Protein AF-A0A930LD08-F1 (afdb_monomer_lite)

pLDDT: mean 80.78, std 18.03, range [32.75, 96.81]

Radius of gyration: 16.91 Å; chains: 1; bounding box: 44×35×48 Å

Sequence (164 aa):
MNSETHTILAQTRLRTCPTPELQYHWDKTQRFLEGVLHMRSVDIFPVAYWAWNTSLWIKGAEDDWTRQLHERSGVLVAPDDGTIVGYTTCIPINPVNLASGAQWSGSILRPNTSEAYGLDPNKPISVGDGYWFAHPAIMHGQQIAHVRYVSVGMGHAPRSNRAR

Foldseek 3Di:
DDPVVVVVVVLVCCLVPNDPLLVLLQVLQCCCLCVPLVLPPADSSVRSVLLSVLVVQLVPDPDPVSNVFSQFKWFWAASPHRDGLFIKTWDFPDPDPVPPDTHTDAIWTQLVSCVVLVHHSVDTHHQGNWRWGFDCSGPNRDIIGIGGSCRRNDDDPPPPCPDD

Organism: NCBI:txid43675

Structure (mmCIF, N/CA/C/O backbone):
data_AF-A0A930LD08-F1
#
_entry.id   AF-A0A930LD08-F1
#
loop_
_atom_site.group_PDB
_atom_site.id
_atom_site.type_symbol
_atom_site.label_atom_id
_atom_site.label_alt_id
_atom_site.label_comp_id
_atom_site.label_asym_id
_atom_site.label_entity_id
_atom_site.label_seq_id
_atom_site.pdbx_PDB_ins_code
_atom_site.Cartn_x
_atom_site.Cartn_y
_atom_site.Cartn_z
_atom_site.occupancy
_atom_site.B_iso_or_equiv
_atom_site.auth_seq_id
_atom_site.auth_comp_id
_atom_site.auth_asym_id
_atom_site.auth_atom_id
_atom_site.pdbx_PDB_model_num
ATOM 1 N N . MET A 1 1 ? 14.955 -22.413 20.969 1.00 46.69 1 MET A N 1
ATOM 2 C CA . MET A 1 1 ? 14.437 -21.028 21.005 1.00 46.69 1 MET A CA 1
ATOM 3 C C . MET A 1 1 ? 13.857 -20.738 19.631 1.00 46.69 1 MET A C 1
ATOM 5 O O . MET A 1 1 ? 14.590 -20.860 18.660 1.00 46.69 1 MET A O 1
ATOM 9 N N . ASN A 1 2 ? 12.542 -20.514 19.548 1.00 43.66 2 ASN A N 1
ATOM 10 C CA . ASN A 1 2 ? 11.793 -20.454 18.287 1.00 43.66 2 ASN A CA 1
ATOM 11 C C . ASN A 1 2 ? 12.040 -19.142 17.532 1.00 43.66 2 ASN A C 1
ATOM 13 O O . ASN A 1 2 ? 12.043 -18.066 18.134 1.00 43.66 2 ASN A O 1
ATOM 17 N N . SER A 1 3 ? 12.162 -19.232 16.204 1.00 51.44 3 SER A N 1
ATOM 18 C CA . SER A 1 3 ? 12.276 -18.086 15.289 1.00 51.44 3 SER A CA 1
ATOM 19 C C . SER A 1 3 ? 11.138 -17.068 15.448 1.00 51.44 3 SER A C 1
ATOM 21 O O . SER A 1 3 ? 11.351 -15.875 15.263 1.00 51.44 3 SER A O 1
ATOM 23 N N . GLU A 1 4 ? 9.950 -17.507 15.867 1.00 48.47 4 GLU A N 1
ATOM 24 C CA . GLU A 1 4 ? 8.786 -16.645 16.120 1.00 48.47 4 GLU A CA 1
ATOM 25 C C . GLU A 1 4 ? 9.034 -15.621 17.238 1.00 48.47 4 GLU A C 1
ATOM 27 O O . GLU A 1 4 ? 8.667 -14.454 17.109 1.00 48.47 4 GLU A O 1
ATOM 32 N N . THR A 1 5 ? 9.729 -16.010 18.312 1.00 47.19 5 THR A N 1
ATOM 33 C CA . THR A 1 5 ? 10.029 -15.113 19.440 1.00 47.19 5 THR A CA 1
ATOM 34 C C . THR A 1 5 ? 11.038 -14.031 19.044 1.00 47.19 5 THR A C 1
ATOM 36 O O . THR A 1 5 ? 10.924 -12.886 19.481 1.00 47.19 5 THR A O 1
ATOM 39 N N . HIS A 1 6 ? 11.997 -14.364 18.172 1.00 54.03 6 HIS A N 1
ATOM 40 C CA . HIS A 1 6 ? 12.949 -13.398 17.615 1.00 54.03 6 HIS A CA 1
ATOM 41 C C . HIS A 1 6 ? 12.258 -12.380 16.700 1.00 54.03 6 HIS A C 1
ATOM 43 O O . HIS A 1 6 ? 12.549 -11.188 16.792 1.00 54.03 6 HIS A O 1
ATOM 49 N N . THR A 1 7 ? 11.311 -12.825 15.871 1.00 58.16 7 THR A N 1
ATOM 50 C CA . THR A 1 7 ? 10.532 -11.951 14.982 1.00 58.16 7 THR A CA 1
ATOM 51 C C . THR A 1 7 ? 9.652 -10.982 15.771 1.00 58.16 7 THR A C 1
ATOM 53 O O . THR A 1 7 ? 9.674 -9.785 15.492 1.00 58.16 7 THR A O 1
ATOM 56 N N . ILE A 1 8 ? 8.953 -11.457 16.809 1.00 57.09 8 ILE A N 1
ATOM 57 C CA . ILE A 1 8 ? 8.099 -10.608 17.658 1.00 57.09 8 ILE A CA 1
ATOM 58 C C . ILE A 1 8 ? 8.936 -9.574 18.423 1.00 57.09 8 ILE A C 1
ATOM 60 O O . ILE A 1 8 ? 8.572 -8.399 18.467 1.00 57.09 8 ILE A O 1
ATOM 64 N N . LEU A 1 9 ? 10.086 -9.963 18.987 1.00 54.44 9 LEU A N 1
ATOM 65 C CA . LEU A 1 9 ? 10.986 -9.031 19.677 1.00 54.44 9 LEU A CA 1
ATOM 66 C C . LEU A 1 9 ? 11.603 -8.000 18.722 1.00 54.44 9 LEU A C 1
ATOM 68 O O . LEU A 1 9 ? 11.722 -6.831 19.087 1.00 54.44 9 LEU A O 1
ATOM 72 N N . ALA A 1 10 ? 11.970 -8.401 17.503 1.00 58.47 10 ALA A N 1
ATOM 73 C CA . ALA A 1 10 ? 12.491 -7.489 16.487 1.00 58.47 10 ALA A CA 1
ATOM 74 C C . ALA A 1 10 ? 11.420 -6.496 16.005 1.00 58.47 10 ALA A C 1
ATOM 76 O O . ALA A 1 10 ? 11.690 -5.300 15.929 1.00 58.47 10 ALA A O 1
ATOM 77 N N . GLN A 1 11 ? 10.191 -6.961 15.760 1.00 56.94 11 GLN A N 1
ATOM 78 C CA . GLN A 1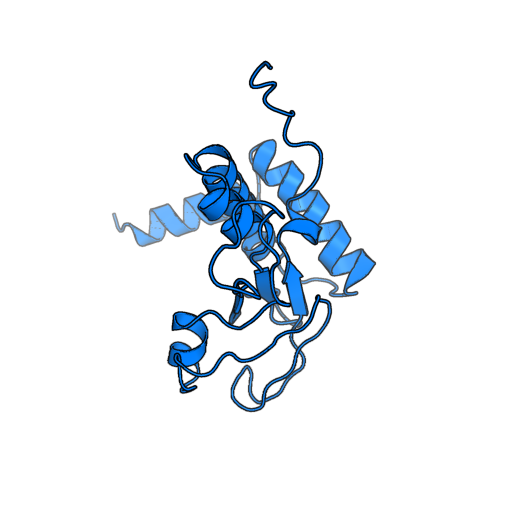 11 ? 9.054 -6.106 15.402 1.00 56.94 11 GLN A CA 1
ATOM 79 C C . GLN A 1 11 ? 8.681 -5.151 16.543 1.00 56.94 11 GLN A C 1
ATOM 81 O O . GLN A 1 11 ? 8.470 -3.965 16.307 1.00 56.94 11 GLN A O 1
ATOM 86 N N . THR A 1 12 ? 8.681 -5.631 17.790 1.00 59.81 12 THR A N 1
ATOM 87 C CA . THR A 1 12 ? 8.413 -4.798 18.973 1.00 59.81 12 THR A CA 1
ATOM 88 C C . THR A 1 12 ? 9.489 -3.725 19.147 1.00 59.81 12 THR A C 1
ATOM 90 O O . THR A 1 12 ? 9.159 -2.567 19.378 1.00 59.81 12 THR A O 1
ATOM 93 N N . ARG A 1 13 ? 10.773 -4.061 18.958 1.00 58.78 13 ARG A N 1
ATOM 94 C CA . ARG A 1 13 ? 11.873 -3.083 19.018 1.00 58.78 13 ARG A CA 1
ATOM 95 C C . ARG A 1 13 ? 11.812 -2.048 17.900 1.00 58.78 13 ARG A C 1
ATOM 97 O O . ARG A 1 13 ? 12.057 -0.879 18.167 1.00 58.78 13 ARG A O 1
ATOM 104 N N . LEU A 1 14 ? 11.467 -2.449 16.677 1.00 58.06 14 LEU A N 1
ATOM 105 C CA . LEU A 1 14 ? 11.297 -1.516 15.558 1.00 58.06 14 LEU A CA 1
ATOM 106 C C . LEU A 1 14 ? 10.087 -0.590 15.750 1.00 58.06 14 LEU A C 1
ATOM 108 O O . LEU A 1 14 ? 10.125 0.544 15.283 1.00 58.06 14 LEU A O 1
ATOM 112 N N . ARG A 1 15 ? 9.050 -1.044 16.467 1.00 63.22 15 ARG A N 1
ATOM 113 C CA . ARG A 1 15 ? 7.907 -0.215 16.882 1.00 63.22 15 ARG A CA 1
ATOM 114 C C . ARG A 1 15 ? 8.266 0.816 17.958 1.00 63.22 15 ARG A C 1
ATOM 116 O O . ARG A 1 15 ? 7.660 1.878 17.981 1.00 63.22 15 ARG A O 1
ATOM 123 N N . THR A 1 16 ? 9.222 0.526 18.846 1.00 56.31 16 THR A N 1
ATOM 124 C CA . THR A 1 16 ? 9.566 1.409 19.983 1.00 56.31 16 THR A CA 1
ATOM 125 C C . THR A 1 16 ? 10.838 2.238 19.783 1.00 56.31 16 THR A C 1
ATOM 127 O O . THR A 1 16 ? 11.020 3.245 20.462 1.00 56.31 16 THR A O 1
ATOM 130 N N . CYS A 1 17 ? 11.742 1.816 18.895 1.00 58.22 17 CYS A N 1
ATOM 131 C CA . CYS A 1 17 ? 13.017 2.474 18.589 1.00 58.22 17 CYS A CA 1
ATOM 132 C C . CYS A 1 17 ? 13.343 2.322 17.087 1.00 58.22 17 CYS A C 1
ATOM 134 O O . CYS A 1 17 ? 14.218 1.527 16.726 1.00 58.22 17 CYS A O 1
ATOM 136 N N . PRO A 1 18 ? 12.622 3.020 16.194 1.00 64.81 18 PRO A N 1
ATOM 137 C CA . PRO A 1 18 ? 12.862 2.923 14.758 1.00 64.81 18 PRO A CA 1
ATOM 138 C C . PRO A 1 18 ? 14.253 3.460 14.390 1.00 64.81 18 PRO A C 1
ATOM 140 O O . PRO A 1 18 ? 14.761 4.403 14.999 1.00 64.81 18 PRO A O 1
ATOM 143 N N . THR A 1 19 ? 14.881 2.874 13.365 1.00 75.56 19 THR A N 1
ATOM 144 C CA . THR A 1 19 ? 16.071 3.482 12.748 1.00 75.56 19 THR A CA 1
ATOM 145 C C . THR A 1 19 ? 15.699 4.843 12.142 1.00 75.56 19 THR A C 1
ATOM 147 O O . THR A 1 19 ? 14.522 5.058 11.843 1.00 75.56 19 THR A O 1
ATOM 150 N N . PRO A 1 20 ? 16.649 5.767 11.906 1.00 77.44 20 PRO A N 1
ATOM 151 C CA . PRO A 1 20 ? 16.337 7.068 11.305 1.00 77.44 20 PRO 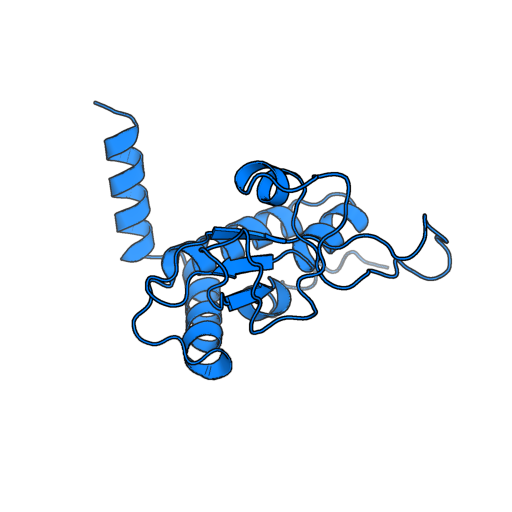A CA 1
ATOM 152 C C . PRO A 1 20 ? 15.557 6.966 9.984 1.00 77.44 20 PRO A C 1
ATOM 154 O O . PRO A 1 20 ? 14.631 7.739 9.741 1.00 77.44 20 PRO A O 1
ATOM 157 N N . GLU A 1 21 ? 15.876 5.977 9.145 1.00 73.62 21 GLU A N 1
ATOM 158 C CA . GLU A 1 21 ? 15.154 5.714 7.898 1.00 73.62 21 GLU A CA 1
ATOM 159 C C . GLU A 1 21 ? 13.722 5.239 8.157 1.00 73.62 21 GLU A C 1
ATOM 161 O O . GLU A 1 21 ? 12.798 5.691 7.483 1.00 73.62 21 GLU A O 1
ATOM 166 N N . LEU A 1 22 ? 13.515 4.356 9.139 1.00 83.12 22 LEU A N 1
ATOM 167 C CA . LEU A 1 22 ? 12.176 3.911 9.510 1.00 83.12 22 LEU A CA 1
ATOM 168 C C . LEU A 1 22 ? 11.369 5.050 10.149 1.00 83.12 22 LEU A C 1
ATOM 170 O O . LEU A 1 22 ? 10.187 5.168 9.847 1.00 83.12 22 LEU A O 1
ATOM 174 N N . GLN A 1 23 ? 11.994 5.926 10.945 1.00 87.12 23 GLN A N 1
ATOM 175 C CA . GLN A 1 23 ? 11.351 7.113 11.523 1.00 87.12 23 GLN A CA 1
ATOM 176 C C . GLN A 1 23 ? 10.872 8.076 10.431 1.00 87.12 23 GLN A C 1
ATOM 178 O 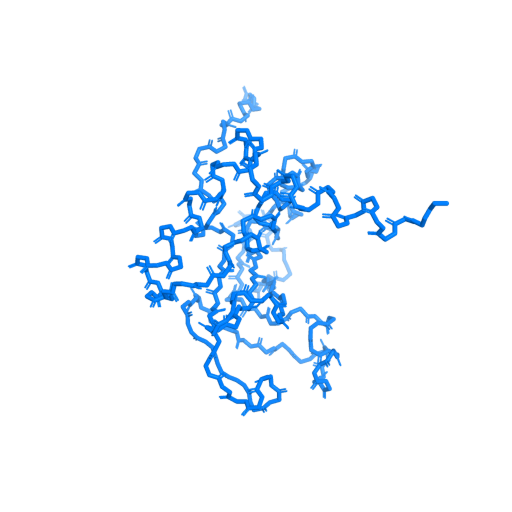O . GLN A 1 23 ? 9.746 8.559 10.483 1.00 87.12 23 GLN A O 1
ATOM 183 N N . TYR A 1 24 ? 11.681 8.299 9.391 1.00 87.94 24 TYR A N 1
ATOM 184 C CA . TYR A 1 24 ? 11.266 9.106 8.243 1.00 87.94 24 TYR A CA 1
ATOM 185 C C . TYR A 1 24 ? 9.978 8.567 7.595 1.00 87.94 24 TYR A C 1
ATOM 187 O O . TYR A 1 24 ? 9.040 9.322 7.326 1.00 87.94 24 TYR A O 1
ATOM 195 N N . HIS A 1 25 ? 9.914 7.252 7.361 1.00 90.06 25 HIS A N 1
ATOM 196 C CA . HIS A 1 25 ? 8.722 6.605 6.812 1.00 90.06 25 HIS A CA 1
ATOM 197 C C . HIS A 1 25 ? 7.559 6.577 7.808 1.00 90.06 25 HIS A C 1
ATOM 199 O O . HIS A 1 25 ? 6.406 6.689 7.392 1.00 90.06 25 HIS A O 1
ATOM 205 N N . TRP A 1 26 ? 7.845 6.482 9.105 1.00 90.81 26 TRP A N 1
ATOM 206 C CA . TRP A 1 26 ? 6.861 6.564 10.178 1.00 90.81 26 TRP A CA 1
ATOM 207 C C . TRP A 1 26 ? 6.140 7.910 10.168 1.00 90.81 26 TRP A C 1
ATOM 209 O O . TRP A 1 26 ? 4.923 7.939 10.004 1.00 90.81 26 TRP A O 1
ATOM 219 N N . ASP A 1 27 ? 6.877 9.020 10.230 1.00 90.44 27 ASP A N 1
ATOM 220 C CA . ASP A 1 27 ? 6.310 10.376 10.277 1.00 90.44 27 ASP A CA 1
ATOM 221 C C . ASP A 1 27 ? 5.482 10.686 9.023 1.00 90.44 27 ASP A C 1
ATOM 223 O O . ASP A 1 27 ? 4.397 11.276 9.082 1.00 90.44 27 ASP A O 1
ATOM 227 N N . LYS A 1 28 ? 5.980 10.257 7.857 1.00 91.50 28 LYS A N 1
ATOM 228 C CA . LYS A 1 28 ? 5.272 10.381 6.578 1.00 91.50 28 LYS A CA 1
ATOM 229 C C . LYS A 1 28 ? 3.980 9.578 6.562 1.00 91.50 28 LYS A C 1
ATOM 231 O O . LYS A 1 28 ? 2.952 10.094 6.122 1.00 91.50 28 LYS A O 1
ATOM 236 N N . THR A 1 29 ? 4.036 8.340 7.040 1.00 92.56 29 THR A N 1
ATOM 237 C CA . THR A 1 29 ? 2.869 7.462 7.115 1.00 92.56 29 THR A CA 1
ATOM 238 C C . THR A 1 29 ? 1.845 8.024 8.087 1.00 92.56 29 THR A C 1
ATOM 240 O O . THR A 1 29 ? 0.688 8.161 7.708 1.00 92.56 29 THR A O 1
ATOM 243 N N . GLN A 1 30 ? 2.266 8.446 9.281 1.00 91.81 30 GLN A N 1
ATOM 244 C CA . GLN A 1 30 ? 1.394 9.068 10.271 1.00 91.81 30 GLN A CA 1
ATOM 245 C C . GLN A 1 30 ? 0.664 10.277 9.685 1.00 91.81 30 GLN A C 1
ATOM 247 O O . GLN A 1 30 ? -0.565 10.336 9.697 1.00 91.81 30 GLN A O 1
ATOM 252 N N . ARG A 1 31 ? 1.410 11.213 9.085 1.00 91.50 31 ARG A N 1
ATOM 253 C CA . ARG A 1 31 ? 0.827 12.405 8.460 1.00 91.50 31 ARG A CA 1
ATOM 254 C C . ARG A 1 31 ? -0.184 12.053 7.371 1.00 91.50 31 ARG A C 1
ATOM 256 O O . ARG A 1 31 ? -1.177 12.761 7.222 1.00 91.50 31 ARG A O 1
ATOM 263 N N . PHE A 1 32 ? 0.070 11.008 6.588 1.00 92.19 32 PHE A N 1
ATOM 264 C CA . PHE A 1 32 ? -0.843 10.596 5.529 1.00 92.19 32 PHE A CA 1
ATOM 265 C C . PHE A 1 32 ? -2.094 9.907 6.086 1.00 92.19 32 PHE A C 1
ATOM 267 O O . PHE A 1 32 ? -3.203 10.326 5.764 1.00 92.19 32 PHE A O 1
ATOM 274 N N . LEU A 1 33 ? -1.938 8.901 6.948 1.00 91.94 33 LEU A N 1
ATOM 275 C CA . LEU A 1 33 ? -3.067 8.160 7.513 1.00 91.94 33 LEU A CA 1
ATOM 276 C C . LEU A 1 33 ? -3.965 9.071 8.359 1.00 91.94 33 LEU A C 1
ATOM 278 O O . LEU A 1 33 ? -5.167 9.139 8.117 1.00 91.94 33 LEU A O 1
ATOM 282 N N . GLU A 1 34 ? -3.394 9.845 9.280 1.00 91.62 34 GLU A N 1
ATOM 283 C CA . GLU A 1 34 ? -4.173 10.704 10.179 1.00 91.62 34 GLU A CA 1
ATOM 284 C C . GLU A 1 34 ? -4.614 12.008 9.501 1.00 91.62 34 GLU A C 1
ATOM 286 O O . GLU A 1 34 ? -5.756 12.451 9.644 1.00 91.62 34 GLU A O 1
ATOM 291 N N . GLY A 1 35 ? -3.707 12.649 8.762 1.00 89.12 35 GLY A N 1
ATOM 292 C CA . GLY A 1 35 ? -3.935 13.983 8.208 1.00 89.12 35 GLY A CA 1
ATOM 293 C C . GLY A 1 35 ? -4.705 13.986 6.891 1.00 89.12 35 GLY A C 1
ATOM 294 O O . GLY A 1 35 ? -5.483 14.907 6.655 1.00 89.12 35 GLY A O 1
ATOM 295 N N . VAL A 1 36 ? -4.494 12.978 6.039 1.00 90.88 36 VAL A N 1
ATOM 296 C CA . VAL A 1 36 ? -5.088 12.914 4.693 1.00 90.88 36 VAL A CA 1
ATOM 297 C C . VAL A 1 36 ? -6.231 11.908 4.627 1.00 90.88 36 VAL A C 1
ATOM 299 O O . VAL A 1 36 ? -7.267 12.211 4.045 1.00 90.88 36 VAL A O 1
ATOM 302 N N . LEU A 1 37 ? -6.057 10.722 5.214 1.00 91.75 37 LEU A N 1
ATOM 303 C CA . LEU A 1 37 ? -7.101 9.692 5.230 1.00 91.75 37 LEU A CA 1
ATOM 304 C C . LEU A 1 37 ? -8.004 9.771 6.460 1.00 91.75 37 LEU A C 1
ATOM 306 O O . LEU A 1 37 ? -9.021 9.092 6.502 1.00 91.75 37 LEU A O 1
ATOM 310 N N . HIS A 1 38 ? -7.673 10.603 7.449 1.00 91.69 38 HIS A N 1
ATOM 311 C CA . HIS A 1 38 ? -8.444 10.742 8.687 1.00 91.69 38 HIS A CA 1
ATOM 312 C C . HIS A 1 38 ? -8.620 9.427 9.473 1.00 91.69 38 HIS A C 1
ATOM 314 O O . HIS A 1 38 ? -9.538 9.307 10.284 1.00 91.69 38 HIS A O 1
ATOM 320 N N . MET A 1 39 ? -7.711 8.467 9.282 1.00 91.19 39 MET A N 1
ATOM 321 C CA . MET A 1 39 ? -7.626 7.226 10.052 1.00 91.19 39 MET A CA 1
ATOM 322 C C . MET A 1 39 ? -6.973 7.536 11.399 1.00 91.19 39 MET A C 1
ATOM 324 O O . MET A 1 39 ? -5.764 7.746 11.481 1.00 91.19 39 MET A O 1
ATOM 328 N N . ARG A 1 40 ? -7.781 7.635 12.456 1.00 83.56 40 ARG A N 1
ATOM 329 C CA . ARG A 1 40 ? -7.299 7.941 13.810 1.00 83.56 40 ARG A CA 1
ATOM 330 C C . ARG A 1 40 ? -7.013 6.654 14.572 1.00 83.56 40 ARG A C 1
ATOM 332 O O . ARG A 1 40 ? -7.790 5.713 14.479 1.00 83.56 40 ARG A O 1
ATOM 339 N N . SER A 1 41 ? -5.949 6.659 15.374 1.00 80.94 41 SER A N 1
ATOM 340 C CA . SER A 1 41 ? -5.632 5.580 16.326 1.00 80.94 41 SER A CA 1
ATOM 341 C C . SER A 1 41 ? -5.327 4.208 15.701 1.00 80.94 41 SER A C 1
ATOM 343 O O . SER A 1 41 ? -5.398 3.203 16.401 1.00 80.94 41 SER A O 1
ATOM 345 N N . VAL A 1 42 ? -4.954 4.167 14.419 1.00 87.19 42 VAL A N 1
ATOM 346 C CA . VAL A 1 42 ? -4.531 2.939 13.723 1.00 87.19 42 VAL A CA 1
ATOM 347 C C . VAL A 1 42 ? -3.053 2.634 13.964 1.00 87.19 42 VAL A C 1
ATOM 349 O O . VAL A 1 42 ? -2.253 3.551 14.171 1.00 87.19 42 VAL A O 1
ATOM 352 N N . ASP A 1 43 ? -2.666 1.356 13.907 1.00 89.50 43 ASP A N 1
ATOM 353 C CA . ASP A 1 43 ? -1.250 0.989 13.950 1.00 89.50 43 ASP A CA 1
ATOM 354 C C . ASP A 1 43 ? -0.565 1.408 12.643 1.00 89.50 43 ASP A C 1
ATOM 356 O O . ASP A 1 43 ? -0.845 0.900 11.559 1.00 89.50 43 ASP A O 1
ATOM 360 N N . ILE A 1 44 ? 0.361 2.358 12.750 1.00 90.12 44 ILE A N 1
ATOM 361 C CA . ILE A 1 44 ? 1.112 2.917 11.620 1.00 90.12 44 ILE A CA 1
ATOM 362 C C . ILE A 1 44 ? 2.218 1.960 11.154 1.00 90.12 44 ILE A C 1
ATOM 364 O O . ILE A 1 44 ? 2.655 2.024 9.998 1.00 90.12 44 ILE A O 1
ATOM 368 N N . PHE A 1 45 ? 2.682 1.064 12.031 1.00 90.94 45 PHE A N 1
ATOM 369 C CA . PHE A 1 45 ? 3.870 0.251 11.790 1.00 90.94 45 PHE A CA 1
ATOM 370 C C . PHE A 1 45 ? 3.812 -0.583 10.501 1.00 90.94 45 PHE A C 1
ATOM 372 O O . PHE A 1 45 ? 4.796 -0.533 9.761 1.00 90.94 45 PHE A O 1
ATOM 379 N N . PRO A 1 46 ? 2.722 -1.308 10.167 1.00 92.69 46 PRO A N 1
ATOM 380 C CA . PRO A 1 46 ? 2.677 -2.126 8.956 1.00 92.69 46 PRO A CA 1
ATOM 381 C C . PRO A 1 46 ? 2.955 -1.310 7.690 1.00 92.69 46 PRO A C 1
ATOM 383 O O . PRO A 1 46 ? 3.760 -1.708 6.844 1.00 92.69 46 PRO A O 1
ATOM 386 N N . VAL A 1 47 ? 2.341 -0.130 7.589 1.00 93.81 47 VAL A N 1
ATOM 387 C CA . VAL A 1 47 ? 2.458 0.748 6.421 1.00 93.81 47 VAL A CA 1
ATOM 388 C C . VAL A 1 47 ? 3.818 1.448 6.392 1.00 93.81 47 VAL A C 1
ATOM 390 O O . VAL A 1 47 ? 4.461 1.481 5.342 1.00 93.81 47 VAL A O 1
ATOM 393 N N . ALA A 1 48 ? 4.313 1.933 7.534 1.00 92.56 48 ALA A N 1
ATOM 394 C CA . ALA A 1 48 ? 5.636 2.555 7.623 1.00 92.56 48 ALA A CA 1
ATOM 395 C C . ALA A 1 48 ? 6.763 1.561 7.297 1.00 92.56 48 ALA A C 1
ATOM 397 O O . ALA A 1 48 ? 7.688 1.876 6.545 1.00 92.56 48 ALA A O 1
ATOM 398 N N . TYR A 1 49 ? 6.659 0.333 7.807 1.00 91.94 49 TYR A N 1
ATOM 399 C CA . TYR A 1 49 ? 7.612 -0.739 7.539 1.00 91.94 49 TYR A CA 1
ATOM 400 C C . TYR A 1 49 ? 7.574 -1.180 6.072 1.00 91.94 49 TYR A C 1
ATOM 402 O O . TYR A 1 49 ? 8.623 -1.385 5.455 1.00 91.94 49 TYR A O 1
ATOM 410 N N . TRP A 1 50 ? 6.384 -1.283 5.476 1.00 94.69 50 TRP A N 1
ATOM 411 C CA . TRP A 1 50 ? 6.242 -1.532 4.042 1.00 94.69 50 TRP A CA 1
ATOM 412 C C . TRP A 1 50 ? 6.884 -0.420 3.200 1.00 94.69 50 TRP A C 1
ATOM 414 O O . TRP A 1 50 ? 7.635 -0.716 2.266 1.00 94.69 50 TRP A O 1
ATOM 424 N N . ALA A 1 51 ? 6.637 0.849 3.538 1.00 93.56 51 ALA A N 1
ATOM 425 C CA . ALA A 1 51 ? 7.221 1.987 2.835 1.00 93.56 51 ALA A CA 1
ATOM 426 C C . ALA A 1 51 ? 8.753 1.973 2.937 1.00 93.56 51 ALA A C 1
ATOM 428 O O . ALA A 1 51 ? 9.440 2.160 1.933 1.00 93.56 51 ALA A O 1
ATOM 429 N N . TRP A 1 52 ? 9.298 1.661 4.114 1.00 92.94 52 TRP A N 1
ATOM 430 C CA . TRP A 1 52 ? 10.738 1.514 4.299 1.00 92.94 52 TRP A CA 1
ATOM 431 C C . TRP A 1 52 ? 11.336 0.391 3.447 1.00 92.94 52 TRP A C 1
ATOM 433 O O . TRP A 1 52 ? 12.270 0.637 2.689 1.00 92.94 52 TRP A O 1
ATOM 443 N N . ASN A 1 53 ? 10.771 -0.818 3.478 1.00 92.06 53 ASN A N 1
ATOM 444 C CA . ASN A 1 53 ? 11.264 -1.912 2.634 1.00 92.06 53 ASN A CA 1
ATOM 445 C C . ASN A 1 53 ? 11.167 -1.575 1.143 1.00 92.06 53 ASN A C 1
ATOM 447 O O . ASN A 1 53 ? 12.080 -1.871 0.375 1.00 92.06 53 ASN A O 1
ATOM 451 N N . THR A 1 54 ? 10.086 -0.916 0.729 1.00 92.38 54 THR A N 1
ATOM 452 C CA . THR A 1 54 ? 9.913 -0.476 -0.660 1.00 92.38 54 THR A CA 1
ATOM 453 C C . THR A 1 54 ? 10.995 0.528 -1.062 1.00 92.38 54 THR A C 1
ATOM 455 O O . THR A 1 54 ? 11.507 0.452 -2.177 1.00 92.38 54 THR A O 1
ATOM 458 N N . SER A 1 55 ? 11.422 1.414 -0.156 1.00 91.56 55 SER A N 1
ATOM 459 C CA . SER A 1 55 ? 12.522 2.343 -0.437 1.00 91.56 55 SER A CA 1
ATOM 460 C C . SER A 1 55 ? 13.871 1.635 -0.597 1.00 91.56 55 SER A C 1
ATOM 462 O O . SER A 1 55 ? 14.678 2.051 -1.430 1.00 91.56 55 SER A O 1
ATOM 464 N N . LEU A 1 56 ? 14.107 0.536 0.130 1.00 90.31 56 LEU A N 1
ATOM 465 C CA . LEU A 1 56 ? 15.289 -0.313 -0.057 1.00 90.31 56 LEU A CA 1
ATOM 466 C C . LEU A 1 56 ? 15.273 -1.010 -1.424 1.00 90.31 56 LEU A C 1
ATOM 468 O O . LEU A 1 56 ? 16.283 -0.981 -2.123 1.00 90.31 56 LEU A O 1
ATOM 472 N N . TRP A 1 57 ? 14.122 -1.546 -1.844 1.00 90.50 57 TRP A N 1
ATOM 473 C CA . TRP A 1 57 ? 13.952 -2.127 -3.183 1.00 90.50 57 TRP A CA 1
ATOM 474 C C . TRP A 1 57 ? 14.206 -1.109 -4.297 1.00 90.50 57 TRP A C 1
ATOM 476 O O . TRP A 1 57 ? 14.932 -1.398 -5.241 1.00 90.50 57 TRP A O 1
ATOM 486 N N . ILE A 1 58 ? 13.674 0.109 -4.162 1.00 89.50 58 ILE A N 1
ATOM 487 C CA . ILE A 1 58 ? 13.889 1.201 -5.125 1.00 89.50 58 ILE A CA 1
ATOM 488 C C . ILE A 1 58 ? 15.373 1.573 -5.215 1.00 89.50 58 ILE A C 1
ATOM 490 O O . ILE A 1 58 ? 15.881 1.787 -6.312 1.00 89.50 58 ILE A O 1
ATOM 494 N N . LYS A 1 59 ? 16.079 1.642 -4.077 1.00 89.12 59 LYS A N 1
ATOM 495 C CA . LYS A 1 59 ? 17.523 1.930 -4.041 1.00 89.12 59 LYS A CA 1
ATOM 496 C C . LYS A 1 59 ? 18.361 0.824 -4.684 1.00 89.12 59 LYS A C 1
ATOM 498 O O . LYS A 1 59 ? 19.399 1.131 -5.260 1.00 89.12 59 LYS A O 1
ATOM 503 N N . GLY A 1 60 ? 17.934 -0.430 -4.550 1.00 89.50 60 GLY A N 1
ATOM 504 C CA . GLY A 1 60 ? 18.613 -1.597 -5.113 1.00 89.50 60 GLY A CA 1
ATOM 505 C C . GLY A 1 60 ? 18.239 -1.922 -6.561 1.00 89.50 60 GLY A C 1
ATOM 506 O O . GLY A 1 60 ? 18.817 -2.847 -7.120 1.00 89.50 60 GLY A O 1
ATOM 507 N N . ALA A 1 61 ? 17.285 -1.210 -7.168 1.00 89.88 61 ALA A N 1
ATOM 508 C CA . ALA A 1 61 ? 16.843 -1.488 -8.530 1.00 89.88 61 ALA A CA 1
ATOM 509 C C . ALA A 1 61 ? 17.946 -1.173 -9.556 1.00 89.88 61 ALA A C 1
ATOM 511 O O . ALA A 1 61 ? 18.487 -0.066 -9.591 1.00 89.88 61 ALA A O 1
ATOM 512 N N . GLU A 1 62 ? 18.256 -2.146 -10.412 1.00 91.25 62 GLU A N 1
ATOM 513 C CA . GLU A 1 62 ? 19.290 -2.023 -11.451 1.00 91.25 62 GLU A CA 1
ATOM 514 C C . GLU A 1 62 ? 18.769 -1.352 -12.728 1.00 91.25 62 GLU A C 1
ATOM 516 O O . GLU A 1 62 ? 19.546 -0.803 -13.513 1.00 91.25 62 GLU A O 1
ATOM 521 N N . ASP A 1 63 ? 17.449 -1.361 -12.911 1.00 86.06 63 ASP A N 1
ATOM 522 C CA . ASP A 1 63 ? 16.764 -0.834 -14.077 1.00 86.06 63 ASP A CA 1
ATOM 523 C C . ASP A 1 63 ? 15.602 0.101 -13.692 1.00 86.06 63 ASP A C 1
ATOM 525 O O . ASP A 1 63 ? 14.970 -0.008 -12.634 1.00 86.06 63 ASP A O 1
ATOM 529 N N . ASP A 1 64 ? 15.313 1.051 -14.583 1.00 83.62 64 ASP A N 1
ATOM 530 C CA . ASP A 1 64 ? 14.270 2.055 -14.369 1.00 83.62 64 ASP A CA 1
ATOM 531 C C . ASP A 1 64 ? 12.861 1.464 -14.323 1.00 83.62 64 ASP A C 1
ATOM 533 O O . ASP A 1 64 ? 11.966 2.063 -13.722 1.00 83.62 64 ASP A O 1
ATOM 537 N N . TRP A 1 65 ? 12.651 0.309 -14.952 1.00 83.56 65 TRP A N 1
ATOM 538 C CA . TRP A 1 65 ? 11.353 -0.340 -14.998 1.00 83.56 65 TRP A CA 1
ATOM 539 C C . TRP A 1 65 ? 10.977 -0.895 -13.621 1.00 83.56 65 TRP A C 1
ATOM 541 O O . TRP A 1 65 ? 9.937 -0.529 -13.067 1.00 83.56 65 TRP A O 1
ATOM 551 N N . THR A 1 66 ? 11.861 -1.689 -13.026 1.00 85.56 66 THR A N 1
ATOM 552 C CA . THR A 1 66 ? 11.722 -2.234 -11.674 1.00 85.56 66 THR A CA 1
ATOM 553 C C . THR A 1 66 ? 11.605 -1.109 -10.650 1.00 85.56 66 THR A C 1
ATOM 555 O O . THR A 1 66 ? 10.700 -1.124 -9.811 1.00 85.56 66 THR A O 1
ATOM 558 N N . ARG A 1 67 ? 12.448 -0.072 -10.761 1.00 88.44 67 ARG A N 1
ATOM 559 C CA . ARG A 1 67 ? 12.377 1.115 -9.897 1.00 88.44 67 ARG A CA 1
ATOM 560 C C . ARG A 1 67 ? 10.988 1.759 -9.928 1.00 88.44 67 ARG A C 1
ATOM 562 O O . ARG A 1 67 ? 10.378 1.966 -8.879 1.00 88.44 67 ARG A O 1
ATOM 569 N N . GLN A 1 68 ? 10.472 2.053 -11.122 1.00 86.62 68 GLN A N 1
ATOM 570 C CA . GLN A 1 68 ? 9.173 2.711 -11.293 1.00 86.62 68 GLN A CA 1
ATOM 571 C C . GLN A 1 68 ? 8.002 1.835 -10.836 1.00 86.62 68 GLN A C 1
ATOM 573 O O . GLN A 1 68 ? 7.030 2.363 -10.292 1.00 86.62 68 GLN A O 1
ATOM 578 N N . LEU A 1 69 ? 8.096 0.513 -11.004 1.00 87.75 69 LEU A N 1
ATOM 579 C CA . LEU A 1 69 ? 7.091 -0.425 -10.508 1.00 87.75 69 LEU A CA 1
ATOM 580 C C . LEU A 1 69 ? 6.949 -0.332 -8.982 1.00 87.75 69 LEU A C 1
ATOM 582 O O . LEU A 1 69 ? 5.834 -0.257 -8.462 1.00 87.75 69 LEU A O 1
ATOM 586 N N . HIS A 1 70 ? 8.071 -0.275 -8.260 1.00 89.94 70 HIS A N 1
ATOM 587 C CA . HIS A 1 70 ? 8.062 -0.100 -6.808 1.00 89.94 70 HIS A CA 1
ATOM 588 C C . HIS A 1 70 ? 7.605 1.302 -6.388 1.00 89.94 70 HIS A C 1
ATOM 590 O O . HIS A 1 70 ? 6.787 1.417 -5.474 1.00 89.94 70 HIS A O 1
ATOM 596 N N . GLU A 1 71 ? 8.047 2.358 -7.078 1.00 89.88 71 GLU A N 1
ATOM 597 C CA . GLU A 1 71 ? 7.608 3.737 -6.807 1.00 89.88 71 GLU A CA 1
ATOM 598 C C . GLU A 1 71 ? 6.091 3.910 -6.934 1.00 89.88 71 GLU A C 1
ATOM 600 O O . GLU A 1 71 ? 5.492 4.693 -6.198 1.00 89.88 71 GLU A O 1
ATOM 605 N N . ARG A 1 72 ? 5.467 3.167 -7.852 1.00 88.81 72 ARG A N 1
ATOM 606 C CA . ARG A 1 72 ? 4.024 3.212 -8.125 1.00 88.81 72 ARG A CA 1
ATOM 607 C C . ARG A 1 72 ? 3.216 2.163 -7.367 1.00 88.81 72 ARG A C 1
ATOM 609 O O . ARG A 1 72 ? 1.995 2.125 -7.501 1.00 88.81 72 ARG A O 1
ATOM 616 N N . SER A 1 73 ? 3.874 1.326 -6.570 1.00 91.75 73 SER A N 1
ATOM 617 C CA . SER A 1 73 ? 3.191 0.326 -5.758 1.00 91.75 73 SER A CA 1
ATOM 618 C C . SER A 1 73 ? 2.415 0.956 -4.601 1.00 91.75 73 SER A C 1
ATOM 620 O O . SER A 1 73 ? 2.683 2.082 -4.164 1.00 91.75 73 SER A O 1
ATOM 622 N N . GLY A 1 74 ? 1.436 0.215 -4.099 1.00 94.69 74 GLY A N 1
ATOM 623 C CA . GLY A 1 74 ? 0.624 0.621 -2.965 1.00 94.69 74 GLY A CA 1
ATOM 624 C C . GLY A 1 74 ? 0.152 -0.568 -2.144 1.00 94.69 74 GLY A C 1
ATOM 625 O O . GLY A 1 74 ? 0.403 -1.731 -2.479 1.00 94.69 74 GLY A O 1
ATOM 626 N N . VAL A 1 75 ? -0.535 -0.247 -1.058 1.00 96.38 75 VAL A N 1
ATOM 627 C CA . VAL A 1 75 ? -1.171 -1.195 -0.148 1.00 96.38 75 VAL A CA 1
ATOM 628 C C . VAL A 1 75 ? -2.606 -0.775 0.131 1.00 96.38 75 VAL A C 1
ATOM 630 O O . VAL A 1 75 ? -2.940 0.413 0.131 1.00 96.38 75 VAL A O 1
ATOM 633 N N . LEU A 1 76 ? -3.447 -1.775 0.358 1.00 96.81 76 LEU A N 1
ATOM 634 C CA . LEU A 1 76 ? -4.786 -1.622 0.897 1.00 96.81 76 LEU A CA 1
ATOM 635 C C . LEU A 1 76 ? -4.712 -1.788 2.408 1.00 96.81 76 LEU A C 1
ATOM 637 O O . LEU A 1 76 ? -4.144 -2.770 2.884 1.00 96.81 76 LEU A O 1
ATOM 641 N N . VAL A 1 77 ? -5.270 -0.834 3.141 1.00 95.75 77 VAL A N 1
ATOM 642 C CA . VAL A 1 77 ? -5.147 -0.728 4.593 1.00 95.75 77 VAL A CA 1
ATOM 643 C C . VAL A 1 77 ? -6.538 -0.725 5.211 1.00 95.75 77 VAL A C 1
ATOM 645 O O . VAL A 1 77 ? -7.402 0.056 4.803 1.00 95.75 77 VAL A O 1
ATOM 648 N N . ALA A 1 78 ? -6.763 -1.608 6.176 1.00 94.44 78 ALA A N 1
ATOM 649 C CA . ALA A 1 78 ? -8.004 -1.648 6.928 1.00 94.44 78 ALA A CA 1
ATOM 650 C C . ALA A 1 78 ? -8.118 -0.384 7.810 1.00 94.44 78 ALA A C 1
ATOM 652 O O . ALA A 1 78 ? -7.139 0.012 8.454 1.00 94.44 78 ALA A O 1
ATOM 653 N N . PRO A 1 79 ? -9.267 0.317 7.790 1.00 90.12 79 PRO A N 1
ATOM 654 C CA . PRO A 1 79 ? -9.415 1.608 8.461 1.00 90.12 79 PRO A CA 1
ATOM 655 C C . PRO A 1 79 ? -9.494 1.519 9.988 1.00 90.12 79 PRO A C 1
ATOM 657 O O . PRO A 1 79 ? -9.345 2.538 10.657 1.00 90.12 79 PRO A O 1
ATOM 660 N N . ASP A 1 80 ? -9.782 0.338 10.522 1.00 88.69 80 ASP A N 1
ATOM 661 C CA . ASP A 1 80 ? -10.018 0.062 11.935 1.00 88.69 80 ASP A CA 1
ATOM 662 C C . ASP A 1 80 ? -8.723 -0.169 12.718 1.00 88.69 80 ASP A C 1
ATOM 664 O O . ASP A 1 80 ? -8.573 0.375 13.811 1.00 88.69 80 ASP A O 1
ATOM 668 N N . ASP A 1 81 ? -7.784 -0.934 12.163 1.00 89.25 81 ASP A N 1
ATOM 669 C CA . ASP A 1 81 ? -6.567 -1.343 12.872 1.00 89.25 81 ASP A CA 1
ATOM 670 C C . ASP A 1 81 ? -5.255 -0.974 12.155 1.00 89.25 81 ASP A C 1
ATOM 672 O O . ASP A 1 81 ? -4.188 -1.025 12.768 1.00 89.25 81 ASP A O 1
ATOM 676 N N . GLY A 1 82 ? -5.311 -0.532 10.894 1.00 89.50 82 GLY A N 1
ATOM 677 C CA . GLY A 1 82 ? -4.122 -0.216 10.095 1.00 89.50 82 GLY A CA 1
ATOM 678 C C . GLY A 1 82 ? -3.459 -1.436 9.442 1.00 89.50 82 GLY A C 1
ATOM 679 O O . GLY A 1 82 ? -2.362 -1.322 8.883 1.00 89.50 82 GLY A O 1
ATOM 680 N N . THR A 1 83 ? -4.105 -2.603 9.475 1.00 93.12 83 THR A N 1
ATOM 681 C CA . THR A 1 83 ? -3.604 -3.834 8.861 1.00 93.12 83 THR A CA 1
ATOM 682 C C . THR A 1 83 ? -3.545 -3.695 7.343 1.00 93.12 83 THR A C 1
ATOM 684 O O . THR A 1 83 ? -4.486 -3.233 6.697 1.00 93.12 83 THR A O 1
ATOM 687 N N . ILE A 1 84 ? -2.439 -4.142 6.742 1.00 96.38 84 ILE A N 1
ATOM 688 C CA . ILE A 1 84 ? -2.350 -4.287 5.287 1.00 96.38 84 ILE A CA 1
ATOM 689 C C . ILE A 1 84 ? -3.142 -5.529 4.881 1.00 96.38 84 ILE A C 1
ATOM 691 O O . ILE A 1 84 ? -2.768 -6.650 5.218 1.00 96.38 84 ILE A O 1
ATOM 695 N N . VAL A 1 85 ? -4.210 -5.318 4.119 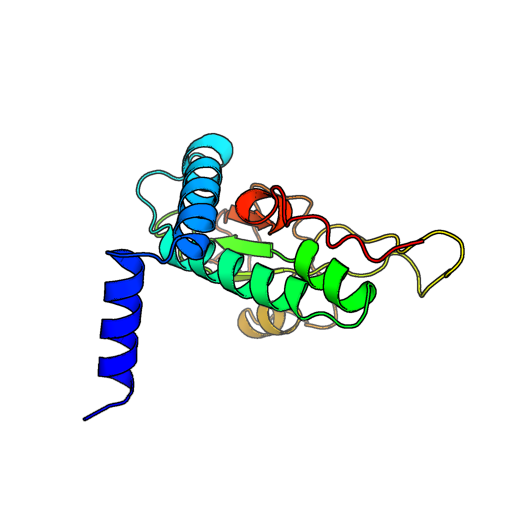1.00 96.31 85 VAL A N 1
ATOM 696 C CA . VAL A 1 85 ? -5.104 -6.375 3.624 1.00 96.31 85 VAL A CA 1
ATOM 697 C C . VAL A 1 85 ? -4.848 -6.714 2.156 1.00 96.31 85 VAL A C 1
ATOM 699 O O . VAL A 1 85 ? -5.322 -7.718 1.647 1.00 96.31 85 VAL A O 1
ATOM 702 N N . GLY A 1 86 ? -4.052 -5.921 1.442 1.00 96.50 86 GLY A N 1
ATOM 703 C CA . GLY A 1 86 ? -3.729 -6.225 0.053 1.00 96.50 86 GLY A CA 1
ATOM 704 C C . GLY A 1 86 ? -2.638 -5.343 -0.517 1.00 96.50 86 GLY A C 1
ATOM 705 O O . GLY A 1 86 ? -2.274 -4.319 0.060 1.00 96.50 86 GLY A O 1
ATOM 706 N N . TYR A 1 87 ? -2.130 -5.734 -1.681 1.00 96.56 87 TYR A N 1
ATOM 707 C CA . TYR A 1 87 ? -1.084 -5.008 -2.387 1.00 96.56 87 TYR A CA 1
ATOM 708 C C . TYR A 1 87 ? -1.555 -4.600 -3.774 1.00 96.56 87 TYR A C 1
ATOM 710 O O . TYR A 1 87 ? -2.252 -5.341 -4.472 1.00 96.56 87 TYR A O 1
ATOM 718 N N . THR A 1 88 ? -1.109 -3.426 -4.201 1.00 95.12 88 THR A N 1
ATOM 719 C CA . THR A 1 88 ? -1.404 -2.878 -5.519 1.00 95.12 88 THR A CA 1
ATOM 720 C C . THR A 1 88 ? -0.128 -2.711 -6.338 1.00 95.12 88 THR A C 1
ATOM 722 O O . THR A 1 88 ? 1.003 -2.690 -5.830 1.00 95.12 88 THR A O 1
ATOM 725 N N . THR A 1 89 ? -0.305 -2.678 -7.651 1.00 92.06 89 THR A N 1
ATOM 726 C CA . THR A 1 89 ? 0.744 -2.415 -8.637 1.00 92.06 89 THR A CA 1
ATOM 727 C C . THR A 1 89 ? 0.172 -1.565 -9.769 1.00 92.06 89 THR A C 1
ATOM 729 O O . THR A 1 89 ? -1.024 -1.287 -9.788 1.00 92.06 89 THR A O 1
ATOM 732 N N . CYS A 1 90 ? 1.001 -1.155 -10.720 1.00 86.56 90 CYS A N 1
ATOM 733 C CA . CYS A 1 90 ? 0.559 -0.513 -11.955 1.00 86.56 90 CYS A CA 1
ATOM 734 C C . CYS A 1 90 ? 0.945 -1.387 -13.149 1.00 86.56 90 CYS A C 1
ATOM 736 O O . CYS A 1 90 ? 1.964 -2.078 -13.108 1.00 86.56 90 CYS A O 1
ATOM 738 N N . ILE A 1 91 ? 0.149 -1.333 -14.216 1.00 79.62 91 ILE A N 1
ATOM 739 C CA . ILE A 1 91 ? 0.494 -1.930 -15.511 1.00 79.62 91 ILE A CA 1
ATOM 740 C C . ILE A 1 91 ? 0.892 -0.821 -16.488 1.00 79.62 91 ILE A C 1
ATOM 742 O O . ILE A 1 91 ? 0.412 0.307 -16.370 1.00 79.62 91 ILE A O 1
ATOM 746 N N . PRO A 1 92 ? 1.788 -1.079 -17.446 1.00 72.12 92 PRO A N 1
ATOM 747 C CA . PRO A 1 92 ? 2.040 -0.122 -18.514 1.00 72.12 92 PRO A CA 1
ATOM 748 C C . PRO A 1 92 ? 0.792 0.032 -19.398 1.00 72.12 92 PRO A C 1
ATOM 750 O O . PRO A 1 92 ? 0.111 -0.948 -19.691 1.00 72.12 92 PRO A O 1
ATOM 753 N N . ILE A 1 93 ? 0.506 1.253 -19.858 1.00 69.75 93 ILE A N 1
ATOM 754 C CA . ILE A 1 93 ? -0.612 1.543 -20.778 1.00 69.75 93 ILE A CA 1
ATOM 755 C C . ILE A 1 93 ? -0.345 0.961 -22.173 1.00 69.75 93 ILE A C 1
ATOM 757 O O . ILE A 1 93 ? -1.281 0.614 -22.880 1.00 69.75 93 ILE A O 1
ATOM 761 N N . ASN A 1 94 ? 0.924 0.807 -22.555 1.00 59.56 94 ASN A N 1
ATOM 762 C CA . ASN A 1 94 ? 1.334 0.176 -23.805 1.00 59.56 94 ASN A CA 1
ATOM 763 C C . ASN A 1 94 ? 2.582 -0.687 -23.581 1.00 59.56 94 ASN A C 1
ATOM 765 O O . ASN A 1 94 ? 3.438 -0.302 -22.776 1.00 59.56 94 ASN A O 1
ATOM 769 N N . PRO A 1 95 ? 2.757 -1.792 -24.328 1.00 52.62 95 PRO A N 1
ATOM 770 C CA . PRO A 1 95 ? 4.042 -2.462 -24.407 1.00 52.62 95 PRO A CA 1
ATOM 771 C C . PRO A 1 95 ? 5.030 -1.519 -25.108 1.00 52.62 95 PRO A C 1
ATOM 773 O O . PRO A 1 95 ? 5.083 -1.420 -26.325 1.00 52.62 95 PRO A O 1
ATOM 776 N N . VAL A 1 96 ? 5.768 -0.771 -24.292 1.00 51.59 96 VAL A N 1
ATOM 777 C CA . VAL A 1 96 ? 7.090 -0.211 -24.571 1.00 51.59 96 VAL A CA 1
ATOM 778 C C . VAL A 1 96 ? 7.242 0.489 -25.932 1.00 51.59 96 VAL A C 1
ATOM 780 O O . VAL A 1 96 ? 7.904 -0.012 -26.836 1.00 51.59 96 VAL A O 1
ATOM 783 N N . ASN A 1 97 ? 6.747 1.724 -26.055 1.00 44.34 97 ASN A N 1
ATOM 784 C CA . ASN A 1 97 ? 7.383 2.655 -26.988 1.00 44.34 97 ASN A CA 1
ATOM 785 C C . ASN A 1 97 ? 8.516 3.365 -26.227 1.00 44.34 97 ASN A C 1
ATOM 787 O O . ASN A 1 97 ? 8.287 4.343 -25.515 1.00 44.34 97 ASN A O 1
ATOM 791 N N . LEU A 1 98 ? 9.735 2.809 -26.310 1.00 48.56 98 LEU A N 1
ATOM 792 C CA . LEU A 1 98 ? 10.941 3.264 -25.587 1.00 48.56 98 LEU A CA 1
ATOM 793 C C . LEU A 1 98 ? 11.257 4.758 -25.794 1.00 48.56 98 LEU A C 1
ATOM 795 O O . LEU A 1 98 ? 11.977 5.348 -24.994 1.00 48.56 98 LEU A O 1
ATOM 799 N N . ALA A 1 99 ? 10.709 5.379 -26.842 1.00 53.53 99 ALA A N 1
ATOM 800 C CA . ALA A 1 99 ? 10.964 6.769 -27.201 1.00 53.53 99 ALA A CA 1
ATOM 801 C C . ALA A 1 99 ? 10.221 7.808 -26.334 1.00 53.53 99 ALA A C 1
ATOM 803 O O . ALA A 1 99 ? 10.659 8.954 -26.272 1.00 53.53 99 ALA A O 1
ATOM 804 N N . SER A 1 100 ? 9.116 7.448 -25.667 1.00 54.22 100 SER A N 1
ATOM 805 C CA . SER A 1 100 ? 8.233 8.413 -24.976 1.00 54.22 100 SER A CA 1
ATOM 806 C C . SER A 1 100 ? 8.204 8.284 -23.448 1.00 54.22 100 SER A C 1
ATOM 808 O O . SER A 1 100 ? 7.436 8.984 -22.788 1.00 54.22 100 SER A O 1
ATOM 810 N N . GLY A 1 101 ? 9.022 7.396 -22.877 1.00 56.81 101 GLY A N 1
ATOM 811 C CA . GLY A 1 101 ? 8.939 7.022 -21.465 1.00 56.81 101 GLY A CA 1
ATOM 812 C C . GLY A 1 101 ? 7.737 6.116 -21.165 1.00 56.81 101 GLY A C 1
ATOM 813 O O . GLY A 1 101 ? 6.757 6.067 -21.910 1.00 56.81 101 GLY A O 1
ATOM 814 N N . ALA A 1 102 ? 7.824 5.354 -20.072 1.00 60.97 102 ALA A N 1
ATOM 815 C CA . ALA A 1 102 ? 6.764 4.438 -19.667 1.00 60.97 102 ALA A CA 1
ATOM 816 C C . ALA A 1 102 ? 5.515 5.218 -19.216 1.00 60.97 102 ALA A C 1
ATOM 818 O O . ALA A 1 102 ? 5.545 5.961 -18.232 1.00 60.97 102 ALA A O 1
ATOM 819 N N . GLN A 1 103 ? 4.406 5.033 -19.932 1.00 69.62 103 GLN A N 1
ATOM 820 C CA . GLN A 1 103 ? 3.081 5.451 -19.480 1.00 69.62 103 GLN A CA 1
ATOM 821 C C . GLN A 1 103 ? 2.480 4.330 -18.633 1.00 69.62 103 GLN A C 1
ATOM 823 O O . GLN A 1 103 ? 2.420 3.183 -19.072 1.00 69.62 103 GLN A O 1
ATOM 828 N N . TRP A 1 104 ? 2.041 4.664 -17.423 1.00 73.69 104 TRP A N 1
ATOM 829 C CA . TRP A 1 104 ? 1.530 3.709 -16.442 1.00 73.69 104 TRP A CA 1
ATOM 830 C C . TRP A 1 104 ? 0.039 3.927 -16.225 1.00 73.69 104 TRP A C 1
ATOM 832 O O . TRP A 1 104 ? -0.411 5.069 -16.147 1.00 73.69 104 TRP A O 1
ATOM 842 N N . SER A 1 105 ? -0.710 2.836 -16.117 1.00 74.38 105 SER A N 1
ATOM 843 C CA . SER A 1 105 ? -2.115 2.854 -15.735 1.00 74.38 105 SER A CA 1
ATOM 844 C C . SER A 1 105 ? -2.278 3.333 -14.292 1.00 74.38 105 SER A C 1
ATOM 846 O O . SER A 1 105 ? -1.320 3.353 -13.510 1.00 74.38 105 SER A O 1
ATOM 848 N N . GLY A 1 106 ? -3.525 3.607 -13.903 1.00 83.62 106 GLY A N 1
ATOM 849 C CA . GLY A 1 106 ? -3.894 3.667 -12.490 1.00 83.62 106 GLY A CA 1
ATOM 850 C C . GLY A 1 106 ? -3.556 2.360 -11.761 1.00 83.62 106 GLY A C 1
ATOM 851 O O . GLY A 1 106 ? -3.275 1.328 -12.387 1.00 83.62 106 GLY A O 1
ATOM 852 N N . SER A 1 107 ? -3.565 2.400 -10.431 1.00 91.00 107 SER A N 1
ATOM 853 C CA . SER A 1 107 ? -3.249 1.226 -9.618 1.00 91.00 107 SER A CA 1
ATOM 854 C C . SER A 1 107 ? -4.282 0.115 -9.807 1.00 91.00 107 SER A C 1
ATOM 856 O O . SER A 1 107 ? -5.485 0.366 -9.913 1.00 91.00 107 SER A O 1
ATOM 858 N N . ILE A 1 108 ? -3.800 -1.122 -9.817 1.00 93.94 108 ILE A N 1
ATOM 859 C CA . ILE A 1 108 ? -4.591 -2.348 -9.858 1.00 93.94 108 ILE A CA 1
ATOM 860 C C . ILE A 1 108 ? -4.211 -3.260 -8.691 1.00 93.94 108 ILE A C 1
ATOM 862 O O . ILE A 1 108 ? -3.108 -3.147 -8.148 1.00 93.94 108 ILE A O 1
ATOM 866 N N . LEU A 1 109 ? -5.088 -4.192 -8.323 1.00 95.12 109 LEU A N 1
ATOM 867 C CA . LEU A 1 109 ? -4.723 -5.276 -7.409 1.00 95.12 109 LEU A CA 1
ATOM 868 C C . LEU A 1 109 ? -3.574 -6.099 -7.995 1.00 95.12 109 LEU A C 1
ATOM 870 O O . LEU A 1 109 ? -3.552 -6.397 -9.191 1.00 95.12 109 LEU A O 1
ATOM 874 N N . ARG A 1 110 ? -2.616 -6.485 -7.149 1.00 94.81 110 ARG A N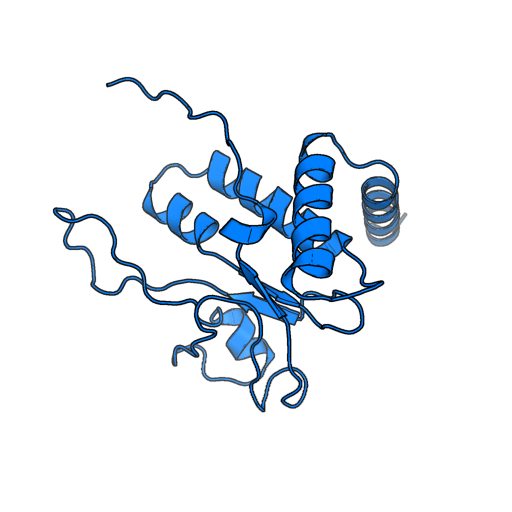 1
ATOM 875 C CA . ARG A 1 110 ? -1.620 -7.480 -7.554 1.00 94.81 110 ARG A CA 1
ATOM 876 C C . ARG A 1 110 ? -2.293 -8.843 -7.751 1.00 94.81 110 ARG A C 1
ATOM 878 O O . ARG A 1 110 ? -3.187 -9.169 -6.971 1.00 94.81 110 ARG A O 1
ATOM 885 N N . PRO A 1 111 ? -1.817 -9.676 -8.696 1.00 94.06 111 PRO A N 1
ATOM 886 C CA . PRO A 1 111 ? -2.376 -11.010 -8.934 1.00 94.06 111 PRO A CA 1
ATOM 887 C C . PRO A 1 111 ? -2.490 -11.869 -7.669 1.00 94.06 111 PRO A C 1
ATOM 889 O O . PRO A 1 111 ? -3.539 -12.443 -7.409 1.00 94.06 111 PRO A O 1
ATOM 892 N N . ASN A 1 112 ? -1.462 -11.860 -6.813 1.00 95.06 112 ASN A N 1
ATOM 893 C CA . ASN A 1 112 ? -1.481 -12.594 -5.546 1.00 95.06 112 ASN A CA 1
ATOM 894 C C . ASN A 1 112 ? -2.524 -12.059 -4.543 1.00 95.06 112 ASN A C 1
ATOM 896 O O . ASN A 1 112 ? -3.040 -12.814 -3.728 1.00 95.06 112 ASN A O 1
ATOM 900 N N . THR A 1 113 ? -2.841 -10.760 -4.591 1.00 96.06 113 THR A N 1
ATOM 901 C CA . THR A 1 113 ? -3.925 -10.171 -3.790 1.00 96.06 113 THR A CA 1
ATOM 902 C C . THR A 1 113 ? -5.277 -10.592 -4.357 1.00 96.06 113 THR A C 1
ATOM 904 O O . THR A 1 113 ? -6.155 -10.966 -3.590 1.00 96.06 113 THR A O 1
ATOM 907 N N . SER A 1 114 ? -5.442 -10.600 -5.684 1.00 96.25 114 SER A N 1
ATOM 908 C CA . SER A 1 114 ? -6.654 -11.123 -6.325 1.00 96.25 114 SER A CA 1
ATOM 909 C C . SER A 1 114 ? -6.911 -12.583 -5.940 1.00 96.25 114 SER A C 1
ATOM 911 O O . SER A 1 114 ? -8.002 -12.903 -5.472 1.00 96.25 114 SER A O 1
ATOM 913 N N . GLU A 1 115 ? -5.898 -13.446 -6.043 1.00 96.44 115 GLU A N 1
ATOM 914 C CA . GLU A 1 115 ? -5.993 -14.864 -5.666 1.00 96.44 115 GLU A CA 1
ATOM 915 C C . GLU A 1 115 ? -6.387 -15.056 -4.200 1.00 96.44 115 GLU A C 1
ATOM 917 O O . GLU A 1 115 ? -7.279 -15.852 -3.908 1.00 96.44 115 GLU A O 1
ATOM 922 N N . ALA A 1 116 ? -5.784 -14.288 -3.285 1.00 96.19 116 ALA A N 1
ATOM 923 C CA . ALA A 1 116 ? -6.094 -14.356 -1.856 1.00 96.19 116 ALA A CA 1
ATOM 924 C C . ALA A 1 116 ? -7.573 -14.061 -1.543 1.00 96.19 116 ALA A C 1
ATOM 926 O O . ALA A 1 116 ? -8.099 -14.550 -0.545 1.00 96.19 116 ALA A O 1
ATOM 927 N N . TYR A 1 117 ? -8.250 -13.303 -2.409 1.00 96.44 117 TYR A N 1
ATOM 928 C CA . TYR A 1 117 ? -9.667 -12.959 -2.285 1.00 96.44 117 TYR A CA 1
ATOM 929 C C . TYR A 1 117 ? -10.584 -13.732 -3.245 1.00 96.44 117 TYR A C 1
ATOM 931 O O . TYR A 1 117 ? -11.752 -13.373 -3.398 1.00 96.44 117 TYR A O 1
ATOM 939 N N . GLY A 1 118 ? -10.088 -14.790 -3.898 1.00 96.00 118 GLY A N 1
ATOM 940 C CA . GLY A 1 118 ? -10.879 -15.604 -4.831 1.00 96.00 118 GLY A CA 1
ATOM 941 C C . GLY A 1 118 ? -11.263 -14.872 -6.123 1.00 96.00 118 GLY A C 1
ATOM 942 O O . GLY A 1 118 ? -12.252 -15.221 -6.768 1.00 96.00 118 GLY A O 1
ATOM 943 N N . LEU A 1 119 ? -10.505 -13.839 -6.490 1.00 96.12 119 LEU A N 1
ATOM 944 C CA . LEU A 1 119 ? -10.681 -13.054 -7.707 1.00 96.12 119 LEU A CA 1
ATOM 945 C C . LEU A 1 119 ? -9.777 -13.596 -8.812 1.00 96.12 119 LEU A C 1
ATOM 947 O O . LEU A 1 119 ? -8.715 -14.152 -8.548 1.00 96.12 119 LEU A O 1
ATOM 951 N N . ASP A 1 120 ? -10.188 -13.403 -10.062 1.00 94.75 120 ASP A N 1
ATOM 952 C CA . ASP A 1 120 ? -9.416 -13.827 -11.231 1.00 94.75 120 ASP A CA 1
ATOM 953 C C . ASP A 1 120 ? -8.107 -13.009 -11.335 1.00 94.75 120 ASP A C 1
ATOM 955 O O . ASP A 1 120 ? -8.175 -11.806 -11.609 1.00 94.75 120 ASP A O 1
ATOM 959 N N . PRO A 1 121 ? -6.915 -13.615 -11.140 1.00 92.31 121 PRO A N 1
ATOM 960 C CA . PRO A 1 121 ? -5.640 -12.892 -11.180 1.00 92.31 121 PRO A CA 1
ATOM 961 C C . PRO A 1 121 ? -5.308 -12.317 -12.557 1.00 92.31 121 PRO A C 1
ATOM 963 O O . PRO A 1 121 ? -4.480 -11.411 -12.658 1.00 92.31 121 PRO A O 1
ATOM 966 N N . ASN A 1 122 ? -5.956 -12.815 -13.614 1.00 91.12 122 ASN A N 1
ATOM 967 C CA . ASN A 1 122 ? -5.734 -12.364 -14.985 1.00 91.12 122 ASN A CA 1
ATOM 968 C C . ASN A 1 122 ? -6.646 -11.197 -15.377 1.00 91.12 122 ASN A C 1
ATOM 970 O O . ASN A 1 122 ? -6.497 -10.645 -16.468 1.00 91.12 122 ASN A O 1
ATOM 974 N N . LYS A 1 123 ? -7.593 -10.810 -14.511 1.00 91.44 123 LYS A N 1
ATOM 975 C CA . LYS A 1 123 ? -8.472 -9.657 -14.723 1.00 91.44 123 LYS A CA 1
ATOM 976 C C . LYS A 1 123 ? -8.013 -8.497 -13.844 1.00 91.44 123 LYS A C 1
ATOM 978 O O . LYS A 1 123 ? -8.202 -8.546 -12.630 1.00 91.44 123 LYS A O 1
ATOM 983 N N . PRO A 1 124 ? -7.430 -7.433 -14.428 1.00 90.12 124 PRO A N 1
ATOM 984 C CA . PRO A 1 124 ? -6.999 -6.275 -13.660 1.00 90.12 124 PRO A CA 1
ATOM 985 C C . PRO A 1 124 ? -8.185 -5.612 -12.955 1.00 90.12 124 PRO A C 1
ATOM 987 O O . PRO A 1 124 ? -9.127 -5.154 -13.601 1.00 90.12 124 PRO A O 1
ATOM 990 N N . ILE A 1 125 ? -8.120 -5.528 -11.628 1.00 93.00 125 ILE A N 1
ATOM 991 C CA . ILE A 1 125 ? -9.104 -4.806 -10.817 1.00 93.00 125 ILE A CA 1
ATOM 992 C C . ILE A 1 125 ? -8.503 -3.460 -10.452 1.00 93.00 125 ILE A C 1
ATOM 994 O O . ILE A 1 125 ? -7.515 -3.407 -9.721 1.00 93.00 125 ILE A O 1
ATOM 998 N N . SER A 1 126 ? -9.080 -2.379 -10.979 1.00 92.06 126 SER A N 1
ATOM 999 C CA . SER A 1 126 ? -8.608 -1.025 -10.699 1.00 92.06 126 SER A CA 1
ATOM 1000 C C . SER A 1 126 ? -8.951 -0.595 -9.274 1.00 92.06 126 SER A C 1
ATOM 1002 O O . SER A 1 126 ? -10.072 -0.774 -8.808 1.00 92.06 126 SER A O 1
ATOM 1004 N N . VAL A 1 127 ? -7.968 0.008 -8.612 1.00 88.38 127 VAL A N 1
ATOM 1005 C CA . VAL A 1 127 ? -8.048 0.575 -7.257 1.00 88.38 127 VAL A CA 1
ATOM 1006 C C . VAL A 1 127 ? -8.053 2.116 -7.314 1.00 88.38 127 VAL A C 1
ATOM 1008 O O . VAL A 1 127 ? -8.151 2.797 -6.296 1.00 88.38 127 VAL A O 1
ATOM 1011 N N . GLY A 1 128 ? -7.958 2.694 -8.517 1.00 80.94 128 GLY A N 1
ATOM 1012 C CA . GLY A 1 128 ? -7.865 4.138 -8.724 1.00 80.94 128 GLY A CA 1
ATOM 1013 C C . GLY A 1 128 ? -6.559 4.753 -8.207 1.00 80.94 128 GLY A C 1
ATOM 1014 O O . GLY A 1 128 ? -5.614 4.061 -7.824 1.00 80.94 128 GLY A O 1
ATOM 1015 N N . ASP A 1 129 ? -6.510 6.085 -8.192 1.00 72.50 129 ASP A N 1
ATOM 1016 C CA . ASP A 1 129 ? -5.314 6.864 -7.848 1.00 72.50 129 ASP A CA 1
ATOM 1017 C C . ASP A 1 129 ? -5.205 7.233 -6.354 1.00 72.50 129 ASP A C 1
ATOM 1019 O O . ASP A 1 129 ? -4.472 8.154 -5.991 1.00 72.50 129 ASP A O 1
ATOM 1023 N N . GLY A 1 130 ? -5.873 6.489 -5.465 1.00 68.31 130 GLY A N 1
ATOM 1024 C CA . GLY A 1 130 ? -5.673 6.575 -4.012 1.00 68.31 130 GLY A CA 1
ATOM 1025 C C . GLY A 1 130 ? -6.920 6.908 -3.195 1.00 68.31 130 GLY A C 1
ATOM 1026 O O . GLY A 1 130 ? -8.011 7.080 -3.730 1.00 68.31 130 GLY A O 1
ATOM 1027 N N . TYR A 1 131 ? -6.692 7.037 -1.886 1.00 82.06 131 TYR A N 1
ATOM 1028 C CA . TYR A 1 131 ? -7.640 7.384 -0.820 1.00 82.06 131 TYR A CA 1
ATOM 1029 C C . TYR A 1 131 ? -8.492 6.223 -0.334 1.00 82.06 131 TYR A C 1
ATOM 1031 O O . TYR A 1 131 ? -8.138 5.619 0.674 1.00 82.06 131 TYR A O 1
ATOM 1039 N N . TRP A 1 132 ? -9.563 5.884 -1.042 1.00 93.12 132 TRP A N 1
ATOM 1040 C CA . TRP A 1 132 ? -10.532 4.897 -0.576 1.00 93.12 132 TRP A CA 1
ATOM 1041 C C . TRP A 1 132 ? -10.949 3.977 -1.711 1.00 93.12 132 TRP A C 1
ATOM 1043 O O . TRP A 1 132 ? -11.190 4.413 -2.834 1.00 93.12 132 TRP A O 1
ATOM 1053 N N . PHE A 1 133 ? -11.028 2.693 -1.400 1.00 94.12 133 PHE A N 1
ATOM 1054 C CA . PHE A 1 133 ? -11.390 1.629 -2.318 1.00 94.12 133 PHE A CA 1
ATOM 1055 C C . PHE A 1 133 ? -12.390 0.699 -1.633 1.00 94.12 133 PHE A C 1
ATOM 1057 O O . PHE A 1 133 ? -12.363 0.538 -0.417 1.00 94.12 133 PHE A O 1
ATOM 1064 N N . ALA A 1 134 ? -13.282 0.093 -2.408 1.00 94.75 134 ALA A N 1
ATOM 1065 C CA . ALA A 1 134 ? -14.207 -0.917 -1.920 1.00 94.75 134 ALA A CA 1
ATOM 1066 C C . ALA A 1 134 ? -14.430 -1.958 -3.016 1.00 94.75 134 ALA A C 1
ATOM 1068 O O . ALA A 1 134 ? -14.601 -1.615 -4.187 1.00 94.75 134 ALA A O 1
ATOM 1069 N N . HIS A 1 135 ? -14.443 -3.231 -2.632 1.00 95.50 135 HIS A N 1
ATOM 1070 C CA . HIS A 1 135 ? -14.719 -4.335 -3.542 1.00 95.50 135 HIS A CA 1
ATOM 1071 C C . HIS A 1 135 ? -15.486 -5.433 -2.799 1.00 95.50 135 HIS A C 1
ATOM 1073 O O . HIS A 1 135 ? -15.036 -5.821 -1.726 1.00 95.50 135 HIS A O 1
ATOM 1079 N N . PRO A 1 136 ? -16.586 -5.993 -3.340 1.00 94.56 136 PRO A N 1
ATOM 1080 C CA . PRO A 1 136 ? -17.439 -6.940 -2.606 1.00 94.56 136 PRO A CA 1
ATOM 1081 C C . PRO A 1 136 ? -16.701 -8.148 -2.011 1.00 94.56 136 PRO A C 1
ATOM 1083 O O . PRO A 1 136 ? -17.052 -8.626 -0.938 1.00 94.56 136 PRO A O 1
ATOM 1086 N N . ALA A 1 137 ? -15.662 -8.630 -2.698 1.00 93.75 137 ALA A N 1
ATOM 1087 C CA . ALA A 1 137 ? -14.856 -9.762 -2.240 1.00 93.75 137 ALA A CA 1
ATOM 1088 C C . ALA A 1 137 ? -13.789 -9.409 -1.187 1.00 93.75 137 ALA A C 1
ATOM 1090 O O . ALA A 1 137 ? -13.299 -10.298 -0.499 1.00 93.75 137 ALA A O 1
ATOM 1091 N N . ILE A 1 138 ? -13.407 -8.135 -1.059 1.00 93.31 138 ILE A N 1
ATOM 1092 C CA . ILE A 1 138 ? -12.330 -7.698 -0.163 1.00 93.31 138 ILE A CA 1
ATOM 1093 C C . ILE A 1 138 ? -12.962 -7.046 1.056 1.00 93.31 138 ILE A C 1
ATOM 1095 O O . ILE A 1 138 ? -13.773 -6.134 0.909 1.00 93.31 138 ILE A O 1
ATOM 1099 N N . MET A 1 139 ? -12.610 -7.520 2.255 1.00 93.56 139 MET A N 1
ATOM 1100 C CA . MET A 1 139 ? -13.180 -7.023 3.518 1.00 93.56 139 MET A CA 1
ATOM 1101 C C . MET A 1 139 ? -14.718 -6.938 3.477 1.00 93.56 139 MET A C 1
ATOM 1103 O O . MET A 1 139 ? -15.316 -5.988 3.969 1.00 93.56 139 MET A O 1
ATOM 1107 N N . HIS A 1 140 ? -15.372 -7.905 2.823 1.00 93.25 140 HIS A N 1
ATOM 1108 C CA . HIS A 1 140 ? -16.830 -7.944 2.647 1.00 93.25 140 HIS A CA 1
ATOM 1109 C C . HIS A 1 140 ? -17.441 -6.648 2.070 1.00 93.25 140 HIS A C 1
ATOM 1111 O O . HIS A 1 140 ? -18.560 -6.273 2.419 1.00 93.25 140 HIS A O 1
ATOM 1117 N N . GLY A 1 141 ? -16.711 -5.941 1.198 1.00 93.19 141 GLY A N 1
ATOM 1118 C CA . GLY A 1 141 ? -17.174 -4.695 0.582 1.00 93.19 141 GLY A CA 1
ATOM 1119 C C . GLY A 1 141 ? -17.012 -3.446 1.447 1.00 93.19 141 GLY A C 1
ATOM 1120 O O . GLY A 1 141 ? -17.490 -2.381 1.054 1.00 93.19 141 GLY A O 1
ATOM 1121 N N . GLN A 1 142 ? -16.346 -3.542 2.599 1.00 93.31 142 GLN A N 1
ATOM 1122 C CA . GLN A 1 142 ? -16.022 -2.376 3.416 1.00 93.31 142 GLN A CA 1
ATOM 1123 C C . GLN A 1 142 ? -15.082 -1.415 2.674 1.00 93.31 142 GLN A C 1
ATOM 1125 O O . GLN A 1 142 ? -14.282 -1.819 1.826 1.00 93.31 142 GLN A O 1
ATOM 1130 N N . GLN A 1 143 ? -15.173 -0.126 3.016 1.00 94.31 143 GLN A N 1
ATOM 1131 C CA . GLN A 1 143 ? -14.200 0.856 2.551 1.00 94.31 143 GLN A CA 1
ATOM 1132 C C . GLN A 1 143 ? -12.844 0.583 3.197 1.00 94.31 143 GLN A C 1
ATOM 1134 O O . GLN A 1 143 ? -12.734 0.487 4.416 1.00 94.31 143 GLN A O 1
ATOM 1139 N N . ILE A 1 144 ? -11.815 0.504 2.363 1.00 94.88 144 ILE A N 1
ATOM 1140 C CA . ILE A 1 144 ? -10.424 0.310 2.755 1.00 94.88 144 ILE A CA 1
ATOM 1141 C C . ILE A 1 144 ? -9.563 1.408 2.151 1.00 94.88 144 ILE A C 1
ATOM 1143 O O . ILE A 1 144 ? -9.805 1.887 1.039 1.00 94.88 144 ILE A O 1
ATOM 1147 N N . ALA A 1 145 ? -8.558 1.829 2.903 1.00 95.19 145 ALA A N 1
ATOM 1148 C CA . ALA A 1 145 ? -7.668 2.896 2.499 1.00 95.19 145 ALA A CA 1
ATOM 1149 C C . ALA A 1 145 ? -6.688 2.399 1.434 1.00 95.19 145 ALA A C 1
ATOM 1151 O O . ALA A 1 145 ? -6.045 1.367 1.607 1.00 95.19 145 ALA A O 1
ATOM 1152 N N . HIS A 1 146 ? -6.520 3.152 0.349 1.00 95.44 146 HIS A N 1
ATOM 1153 C CA . HIS A 1 146 ? -5.468 2.887 -0.631 1.00 95.44 146 HIS A CA 1
ATOM 1154 C C . HIS A 1 146 ? -4.293 3.845 -0.406 1.00 95.44 146 HIS A C 1
ATOM 1156 O O . 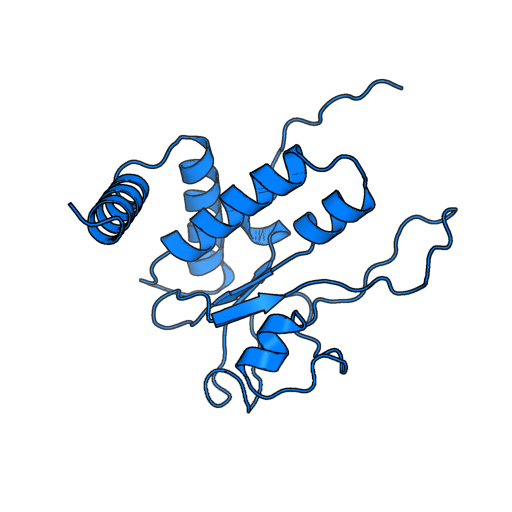HIS A 1 146 ? -4.373 5.045 -0.696 1.00 95.44 146 HIS A O 1
ATOM 1162 N N . VAL A 1 147 ? -3.182 3.295 0.088 1.00 94.06 147 VAL A N 1
ATOM 1163 C CA . VAL A 1 147 ? -1.950 4.029 0.388 1.00 94.06 147 VAL A CA 1
ATOM 1164 C C . VAL A 1 147 ? -0.895 3.707 -0.663 1.00 94.06 147 VAL A C 1
ATOM 1166 O O . VAL A 1 147 ? -0.409 2.583 -0.755 1.00 94.06 147 VAL A O 1
ATOM 1169 N N . ARG A 1 148 ? -0.506 4.709 -1.454 1.00 93.25 148 ARG A N 1
ATOM 1170 C CA . ARG A 1 148 ? 0.559 4.573 -2.458 1.00 93.25 148 ARG A CA 1
ATOM 1171 C C . ARG A 1 148 ? 1.917 4.925 -1.871 1.00 93.25 148 ARG A C 1
ATOM 1173 O O . ARG A 1 148 ? 2.013 5.816 -1.027 1.00 93.25 148 ARG A O 1
ATOM 1180 N N . TYR A 1 149 ? 2.981 4.311 -2.386 1.00 92.62 149 TYR A N 1
ATOM 1181 C CA . TYR A 1 149 ? 4.342 4.588 -1.923 1.00 92.62 149 TYR A CA 1
ATOM 1182 C C . TYR A 1 149 ? 4.695 6.065 -2.119 1.00 92.62 149 TYR A C 1
ATOM 1184 O O . TYR A 1 149 ? 5.270 6.689 -1.233 1.00 92.62 149 TYR A O 1
ATOM 1192 N N . VAL A 1 150 ? 4.263 6.677 -3.223 1.00 89.50 150 VAL A N 1
ATOM 1193 C CA . VAL A 1 150 ? 4.452 8.119 -3.457 1.00 89.50 150 VAL A CA 1
ATOM 1194 C C . VAL A 1 150 ? 3.853 9.019 -2.363 1.00 89.50 150 VAL A C 1
ATOM 1196 O O . VAL A 1 150 ? 4.283 10.157 -2.209 1.00 89.50 150 VAL A O 1
ATOM 1199 N N . SER A 1 151 ? 2.890 8.529 -1.580 1.00 89.19 151 SER A N 1
ATOM 1200 C CA . SER A 1 151 ? 2.264 9.295 -0.499 1.00 89.19 151 SER A CA 1
ATOM 1201 C C . SER A 1 151 ? 3.033 9.219 0.824 1.00 89.19 151 SER A C 1
ATOM 1203 O O . SER A 1 151 ? 3.020 10.176 1.595 1.00 89.19 151 SER A O 1
ATOM 1205 N N . VAL A 1 152 ? 3.700 8.091 1.093 1.00 87.44 152 VAL A N 1
ATOM 1206 C CA . VAL A 1 152 ? 4.279 7.771 2.419 1.00 87.44 152 VAL A CA 1
ATOM 1207 C C . VAL A 1 152 ? 5.776 7.446 2.389 1.00 87.44 152 VAL A C 1
ATOM 1209 O O . VAL A 1 152 ? 6.440 7.388 3.419 1.00 87.44 152 VAL A O 1
ATOM 1212 N N . GLY A 1 153 ? 6.328 7.251 1.199 1.00 79.06 153 GLY A N 1
ATOM 1213 C CA . GLY A 1 153 ? 7.725 6.912 0.957 1.00 79.06 153 GLY A CA 1
ATOM 1214 C C . GLY A 1 153 ? 8.459 7.912 0.069 1.00 79.06 153 GLY A C 1
ATOM 1215 O O . GLY A 1 153 ? 9.683 8.000 0.159 1.00 79.06 153 GLY A O 1
ATOM 1216 N N . MET A 1 154 ? 7.752 8.728 -0.730 1.00 72.88 154 MET A N 1
ATOM 1217 C CA . MET A 1 154 ? 8.398 9.808 -1.484 1.00 72.88 154 MET A CA 1
ATOM 1218 C C . MET A 1 154 ? 8.648 11.063 -0.639 1.00 72.88 154 MET A C 1
ATOM 1220 O O . MET A 1 154 ? 7.764 11.770 -0.149 1.00 72.88 154 MET A O 1
ATOM 1224 N N . GLY A 1 155 ? 9.925 11.389 -0.571 1.00 50.66 155 GLY A N 1
ATOM 1225 C CA . GLY A 1 155 ? 10.477 12.704 -0.294 1.00 50.66 155 GLY A CA 1
ATOM 1226 C C . GLY A 1 155 ? 11.986 12.540 -0.321 1.00 50.66 155 GLY A C 1
ATOM 1227 O O . GLY A 1 155 ? 12.467 11.513 0.142 1.00 50.66 155 GLY A O 1
ATOM 1228 N N . HIS A 1 156 ? 12.671 13.469 -0.995 1.00 39.22 156 HIS A N 1
ATOM 1229 C CA . HIS A 1 156 ? 14.117 13.498 -1.246 1.00 39.22 156 HIS A CA 1
ATOM 1230 C C . HIS A 1 156 ? 14.858 12.193 -0.883 1.00 39.22 156 HIS A C 1
ATOM 1232 O O . HIS A 1 156 ? 15.644 12.144 0.057 1.00 39.22 156 HIS A O 1
ATOM 1238 N N . ALA A 1 157 ? 14.655 11.127 -1.670 1.00 38.22 157 ALA A N 1
ATOM 1239 C CA . ALA A 1 157 ? 15.774 10.224 -1.883 1.00 38.22 157 ALA A CA 1
ATOM 1240 C C . ALA A 1 157 ? 16.871 11.140 -2.445 1.00 38.22 157 ALA A C 1
ATOM 1242 O O . ALA A 1 157 ? 16.571 11.858 -3.410 1.00 38.22 157 ALA A O 1
ATOM 1243 N N . PRO A 1 158 ? 18.067 11.235 -1.829 1.00 34.88 158 PRO A N 1
ATOM 1244 C CA . PRO A 1 158 ? 19.159 11.984 -2.423 1.00 34.88 158 PRO A CA 1
ATOM 1245 C C . PRO A 1 158 ? 19.227 11.532 -3.868 1.00 34.88 158 PRO A C 1
ATOM 1247 O O . PRO A 1 158 ? 19.338 10.332 -4.132 1.00 34.88 158 PRO A O 1
ATOM 1250 N N . ARG A 1 159 ? 19.034 12.472 -4.796 1.00 32.75 159 ARG A N 1
ATOM 1251 C CA . ARG A 1 159 ? 19.268 12.206 -6.205 1.00 32.75 159 ARG A CA 1
ATOM 1252 C C . ARG A 1 159 ? 20.685 11.661 -6.256 1.00 32.75 159 ARG A C 1
ATOM 1254 O O . ARG A 1 159 ? 21.638 12.393 -6.011 1.00 32.75 159 ARG A O 1
ATOM 1261 N N . SER A 1 160 ? 20.809 10.359 -6.487 1.00 37.75 160 SER A N 1
ATOM 1262 C CA . SER A 1 160 ? 22.051 9.789 -6.959 1.00 37.75 160 SER A CA 1
ATOM 1263 C C . SER A 1 160 ? 22.295 10.501 -8.278 1.00 37.75 160 SER A C 1
ATOM 1265 O O . SER A 1 160 ? 21.608 10.254 -9.270 1.00 37.75 160 SER A O 1
ATOM 1267 N N . ASN A 1 161 ? 23.187 11.489 -8.247 1.00 37.34 161 ASN A N 1
ATOM 1268 C CA . ASN A 1 161 ? 23.771 12.059 -9.442 1.00 37.34 161 ASN A CA 1
ATOM 1269 C C . ASN A 1 161 ? 24.553 10.926 -10.113 1.00 37.34 161 ASN A C 1
ATOM 1271 O O . ASN A 1 161 ? 25.766 10.817 -9.949 1.00 37.34 161 ASN A O 1
ATOM 1275 N N . ARG A 1 162 ? 23.868 10.065 -10.871 1.00 33.09 162 ARG A N 1
ATOM 1276 C CA . ARG A 1 162 ? 24.521 9.415 -11.999 1.00 33.09 162 ARG A CA 1
ATOM 1277 C C . ARG A 1 162 ? 24.701 10.503 -13.044 1.00 33.09 162 ARG A C 1
ATOM 1279 O O . ARG A 1 162 ? 23.737 11.002 -13.620 1.00 33.09 162 ARG A O 1
ATOM 1286 N N . ALA A 1 163 ? 25.955 10.931 -13.127 1.00 37.72 163 ALA A N 1
ATOM 1287 C CA . ALA A 1 163 ? 26.484 11.915 -14.044 1.00 37.72 163 ALA A CA 1
ATOM 1288 C C . ALA A 1 163 ? 25.934 11.728 -15.467 1.00 37.72 163 ALA A C 1
ATOM 1290 O O . ALA A 1 163 ? 25.803 10.600 -15.946 1.00 37.72 163 ALA A O 1
ATOM 1291 N N . ARG A 1 164 ? 25.620 12.855 -16.109 1.00 36.00 164 ARG A N 1
ATOM 1292 C CA . ARG A 1 164 ? 25.697 12.973 -17.565 1.00 36.00 164 ARG A CA 1
ATOM 1293 C C . ARG A 1 164 ? 27.149 13.168 -17.966 1.00 36.00 164 ARG A C 1
ATOM 1295 O O . ARG A 1 164 ? 27.865 13.822 -17.175 1.00 36.00 164 ARG A O 1
#

Secondary structure (DSSP, 8-state):
--HHHHHHHHHHHHHHS--HHHHHHHHHHHHHHHHTS---S---HHHHHHHHHHHHHHHH-SSHHHHHHHHT-EEEE-TTT--EEEEEEEEESSS--TTS---EEEEEE-HHHHHHTT--TTS--EEETSEEE-BTTBGGG--EEEEEHHHHT-S---------